Protein AF-Q0W1S8-F1 (afdb_monomer)

Organism: Methanocella arvoryzae (strain DSM 22066 / NBRC 105507 / MRE50) (NCBI:txid351160)

pLDDT: mean 78.02, std 16.16, range [30.83, 92.62]

Foldseek 3Di:
DDPPPPPDLEADFLVRLQVVCCVVPVVWPWDADPVQSKIKTFDDPPCVVVVVVSCVVLVSRQKDKDKDAPVGCVPPDPVNCVVPVGGMMIMIHHVPVPPPPPD

Sequence (103 aa):
MACHLLYDDSPMTAVQIFNYIRHRYPDIGAYYRGDREIVVIPEAEGIEEAVMSIRELAVRKGLNCSEVCAAWPEYLGQEILDASGASNFLVIAEIKGKYSQLR

Nearest PDB structures (foldseek):
  5nko-assembly1_B  TM=2.881E-01  e=2.375E+00  Staphylococcus aureus subsp. aureus NCTC 8325
  4v72-assembly1_BT  TM=3.515E-01  e=3.759E+00  Escherichia coli K-12

Structure (mmCIF, N/CA/C/O backbone):
data_AF-Q0W1S8-F1
#
_entry.id   AF-Q0W1S8-F1
#
loop_
_atom_site.group_PDB
_atom_site.id
_atom_site.type_symbol
_atom_site.label_atom_id
_atom_site.label_alt_id
_atom_site.label_comp_id
_atom_site.label_asym_id
_atom_site.label_entity_id
_atom_site.label_seq_id
_atom_site.pdbx_PDB_ins_code
_atom_site.Cartn_x
_atom_site.Cartn_y
_atom_site.Cartn_z
_atom_site.occupancy
_atom_site.B_iso_or_equiv
_atom_site.auth_seq_id
_atom_site.auth_comp_id
_atom_site.auth_asym_id
_atom_site.auth_atom_id
_atom_site.pdbx_PDB_model_num
ATOM 1 N N . MET A 1 1 ? -8.469 20.268 -15.347 1.00 30.83 1 MET A N 1
ATOM 2 C CA . MET A 1 1 ? -9.436 20.351 -14.233 1.00 30.83 1 MET A CA 1
ATOM 3 C C . MET A 1 1 ? -8.852 19.534 -13.091 1.00 30.83 1 MET A C 1
ATOM 5 O O . MET A 1 1 ? -8.890 18.316 -13.153 1.00 30.83 1 MET A O 1
ATOM 9 N N . ALA A 1 2 ? -8.153 20.183 -12.157 1.00 30.94 2 ALA A N 1
ATOM 10 C CA . ALA A 1 2 ? -7.498 19.499 -11.046 1.00 30.94 2 ALA A CA 1
ATOM 11 C C . ALA A 1 2 ? -8.524 19.320 -9.921 1.00 30.94 2 ALA A C 1
ATOM 13 O O . ALA A 1 2 ? -8.981 20.306 -9.344 1.00 30.94 2 ALA A O 1
ATOM 14 N N . CYS A 1 3 ? -8.923 18.080 -9.639 1.00 39.28 3 CYS A N 1
ATOM 15 C CA . CYS A 1 3 ? -9.657 17.762 -8.420 1.00 39.28 3 CYS A CA 1
ATOM 16 C C .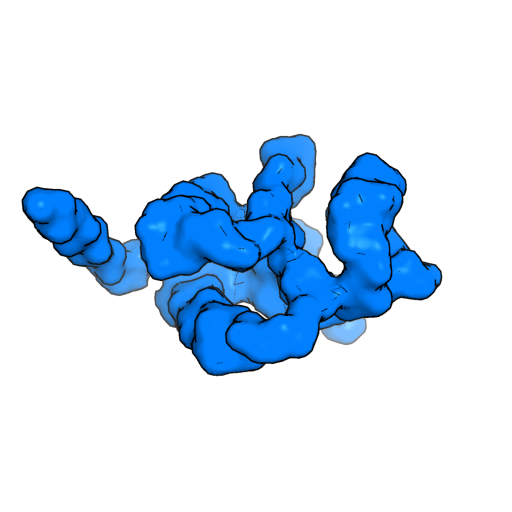 CYS A 1 3 ? -8.712 17.982 -7.234 1.00 39.28 3 CYS A C 1
ATOM 18 O O . CYS A 1 3 ? -7.941 17.101 -6.864 1.00 39.28 3 CYS A O 1
ATOM 20 N N . HIS A 1 4 ? -8.758 19.177 -6.646 1.00 41.00 4 HIS A N 1
ATOM 21 C CA . HIS A 1 4 ? -8.188 19.428 -5.329 1.00 41.00 4 HIS A CA 1
ATOM 22 C C . HIS A 1 4 ? -9.063 18.706 -4.303 1.00 41.00 4 HIS A C 1
ATOM 24 O O . HIS A 1 4 ? -9.988 19.282 -3.737 1.00 41.00 4 HIS A O 1
ATOM 30 N N . LEU A 1 5 ? -8.801 17.414 -4.105 1.00 49.56 5 LEU A N 1
ATOM 31 C CA . LEU A 1 5 ? -9.292 16.688 -2.942 1.00 49.56 5 LEU A CA 1
ATOM 32 C C . LEU A 1 5 ? -8.614 17.325 -1.722 1.00 49.56 5 LEU A C 1
ATOM 34 O O . LEU A 1 5 ? -7.461 17.037 -1.409 1.00 49.56 5 LEU A O 1
ATOM 38 N N . LEU A 1 6 ? -9.302 18.285 -1.102 1.00 48.06 6 LEU A N 1
ATOM 39 C CA . LEU A 1 6 ? -8.942 18.831 0.200 1.00 48.06 6 LEU A CA 1
ATOM 40 C C . LEU A 1 6 ? -9.160 17.711 1.217 1.00 48.06 6 LEU A C 1
ATOM 42 O O . LEU A 1 6 ? -10.267 17.507 1.708 1.00 48.06 6 LEU A O 1
ATOM 46 N N . TYR A 1 7 ? 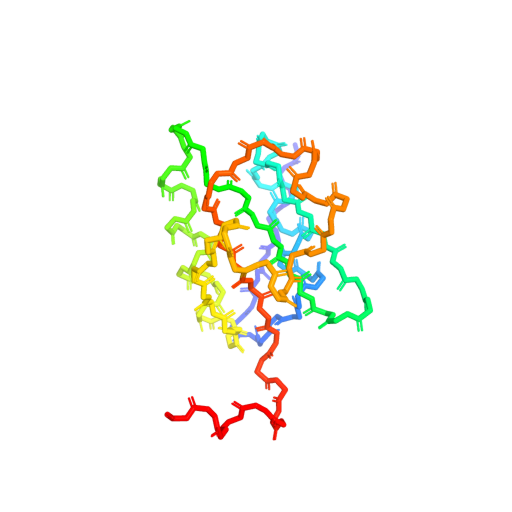-8.113 16.930 1.469 1.00 56.28 7 TYR A N 1
ATOM 47 C CA . TYR A 1 7 ? -8.122 15.935 2.531 1.00 56.28 7 TYR A CA 1
ATOM 48 C C . TYR A 1 7 ? -8.016 16.666 3.866 1.00 56.28 7 TYR A C 1
ATOM 50 O O . TYR A 1 7 ? -6.910 16.885 4.364 1.00 56.28 7 TYR A O 1
ATOM 58 N N . ASP A 1 8 ? -9.171 17.046 4.408 1.00 63.00 8 ASP A N 1
ATOM 59 C CA . ASP A 1 8 ? -9.363 17.556 5.768 1.00 63.00 8 ASP A CA 1
ATOM 60 C C . ASP A 1 8 ? -8.573 16.715 6.790 1.00 63.00 8 ASP A C 1
ATOM 62 O O . ASP A 1 8 ? -8.329 15.533 6.536 1.00 63.00 8 ASP A O 1
ATOM 66 N N . ASP A 1 9 ? -8.176 17.259 7.944 1.00 66.62 9 ASP A N 1
ATOM 67 C CA . ASP A 1 9 ? -7.341 16.559 8.954 1.00 66.62 9 ASP A CA 1
ATOM 68 C C . ASP A 1 9 ? -8.031 15.343 9.615 1.00 66.62 9 ASP A C 1
ATOM 70 O O . ASP A 1 9 ? -7.497 14.707 10.522 1.00 66.62 9 ASP A O 1
ATOM 74 N N . SER A 1 10 ? -9.206 14.973 9.113 1.00 72.31 10 SER A N 1
ATOM 75 C CA . SER A 1 10 ? -9.914 13.751 9.460 1.00 72.31 10 SER A CA 1
ATOM 76 C C . SER A 1 10 ? -9.121 12.486 9.081 1.00 72.31 10 SER A C 1
ATOM 78 O O . SER A 1 10 ? -8.409 12.480 8.067 1.00 72.31 10 SER A O 1
ATOM 80 N N . PRO A 1 11 ? -9.272 11.390 9.852 1.00 80.56 11 PRO A N 1
ATOM 81 C CA . PRO A 1 11 ? -8.703 10.093 9.508 1.00 80.56 11 PRO A CA 1
ATOM 82 C C . PRO A 1 11 ? -9.139 9.618 8.119 1.00 80.56 11 PRO A C 1
ATOM 84 O O . PRO A 1 11 ? -10.255 9.905 7.678 1.00 80.56 11 PRO A O 1
ATOM 87 N N . MET A 1 12 ? -8.278 8.852 7.451 1.00 86.50 12 MET A N 1
ATOM 88 C CA . MET A 1 12 ? -8.617 8.176 6.196 1.00 86.50 12 MET A CA 1
ATOM 89 C C . MET A 1 12 ? -8.661 6.668 6.400 1.00 86.50 12 MET A C 1
ATOM 91 O O . MET A 1 12 ? -7.898 6.109 7.178 1.00 86.50 12 MET A O 1
ATOM 95 N N . THR A 1 13 ? -9.542 6.017 5.652 1.00 89.06 13 THR A N 1
ATOM 96 C CA . THR A 1 13 ? -9.596 4.558 5.503 1.00 89.06 13 THR A CA 1
ATOM 97 C C . THR A 1 13 ? -8.556 4.076 4.491 1.00 89.06 13 THR A C 1
ATOM 99 O O . THR A 1 13 ? -8.081 4.848 3.645 1.00 89.06 13 THR A O 1
ATOM 102 N N . ALA A 1 14 ? -8.237 2.780 4.518 1.00 88.69 14 ALA A N 1
ATOM 103 C CA . ALA A 1 14 ? -7.318 2.173 3.551 1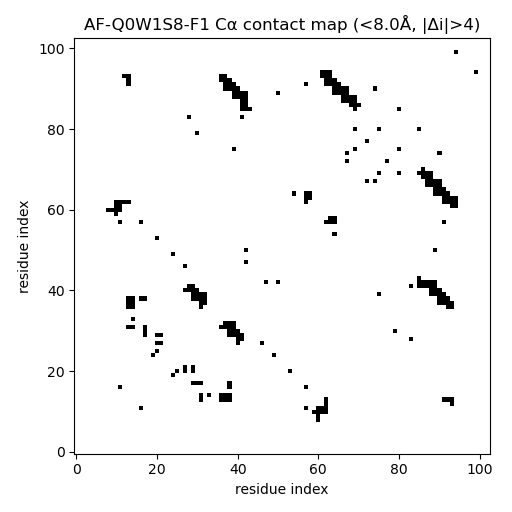.00 88.69 14 ALA A CA 1
ATOM 104 C C . ALA A 1 14 ? -7.793 2.376 2.097 1.00 88.69 14 ALA A C 1
ATOM 106 O O . ALA A 1 14 ? -7.008 2.765 1.231 1.00 88.69 14 ALA A O 1
ATOM 107 N N . VAL A 1 15 ? -9.097 2.219 1.834 1.00 90.00 15 VAL A N 1
ATOM 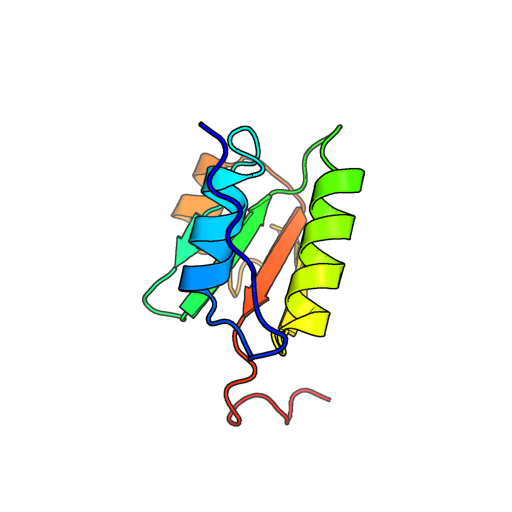108 C CA . VAL A 1 15 ? -9.680 2.440 0.498 1.00 90.00 15 VAL A CA 1
ATOM 109 C C . VAL A 1 15 ? -9.583 3.901 0.040 1.00 90.00 15 VAL A C 1
ATOM 111 O O . VAL A 1 15 ? -9.347 4.176 -1.137 1.00 90.00 15 VAL A O 1
ATOM 114 N N . GLN A 1 16 ? -9.715 4.866 0.955 1.00 90.81 16 GLN A N 1
ATOM 115 C CA . GLN A 1 16 ? -9.566 6.284 0.620 1.00 90.81 16 GLN A CA 1
ATOM 116 C C . GLN A 1 16 ? -8.120 6.628 0.258 1.00 90.81 16 GLN A C 1
ATOM 118 O O . GLN A 1 16 ? -7.901 7.356 -0.712 1.00 90.81 16 GLN A O 1
ATOM 123 N N . ILE A 1 17 ? -7.136 6.083 0.983 1.00 90.94 17 ILE A N 1
ATOM 124 C CA . ILE A 1 17 ? -5.724 6.244 0.614 1.00 90.94 17 ILE A CA 1
ATOM 125 C C . ILE A 1 17 ? -5.421 5.571 -0.720 1.00 90.94 17 ILE A C 1
ATOM 127 O O . ILE A 1 17 ? -4.748 6.168 -1.556 1.00 90.94 17 ILE A O 1
ATOM 131 N N . PHE A 1 18 ? -5.954 4.377 -0.966 1.00 92.62 18 PHE A N 1
ATOM 132 C CA . PHE A 1 18 ? -5.787 3.708 -2.252 1.00 92.62 18 PHE A CA 1
ATOM 133 C C . PHE A 1 18 ? -6.276 4.576 -3.418 1.00 92.62 18 PHE A C 1
ATOM 135 O O . PHE A 1 18 ? -5.558 4.776 -4.398 1.00 92.62 18 PHE A O 1
ATOM 142 N N . ASN A 1 19 ? -7.471 5.155 -3.285 1.00 90.88 19 ASN A N 1
ATOM 143 C CA . ASN A 1 19 ? -8.032 6.048 -4.296 1.00 90.88 19 ASN A CA 1
ATOM 144 C C . ASN A 1 19 ? -7.190 7.320 -4.478 1.00 90.88 19 ASN A C 1
ATOM 146 O O . ASN A 1 19 ? -6.997 7.765 -5.611 1.00 90.88 19 ASN A O 1
ATOM 150 N N . TYR A 1 20 ? -6.650 7.881 -3.389 1.00 90.62 20 TYR A N 1
ATOM 151 C CA . TYR A 1 20 ? -5.705 8.995 -3.469 1.00 90.62 20 TYR A CA 1
ATOM 152 C C . TYR A 1 20 ? -4.460 8.619 -4.275 1.00 90.62 20 TYR A C 1
ATOM 154 O O . TYR A 1 20 ? -4.103 9.344 -5.204 1.00 90.62 20 TYR A O 1
ATOM 162 N N . ILE A 1 21 ? -3.831 7.481 -3.960 1.00 91.62 21 ILE A N 1
ATOM 163 C CA . ILE A 1 21 ? -2.613 7.018 -4.634 1.00 91.62 21 ILE A CA 1
ATOM 164 C C . ILE A 1 21 ? -2.885 6.828 -6.123 1.00 91.62 21 ILE A C 1
ATOM 166 O O . ILE A 1 21 ? -2.183 7.407 -6.942 1.00 91.62 21 ILE A O 1
ATOM 170 N N . ARG A 1 22 ? -3.962 6.122 -6.485 1.00 91.31 22 ARG A N 1
ATOM 171 C CA . ARG A 1 22 ? -4.329 5.898 -7.891 1.00 91.31 22 ARG A CA 1
ATOM 172 C C . ARG A 1 22 ? -4.580 7.180 -8.677 1.00 91.31 22 ARG A C 1
ATOM 174 O O . ARG A 1 22 ? -4.363 7.199 -9.885 1.00 91.31 22 ARG A O 1
ATOM 181 N N . HIS A 1 23 ? -5.075 8.226 -8.021 1.00 89.06 23 HIS A N 1
ATOM 182 C CA . HIS A 1 23 ? -5.339 9.503 -8.674 1.00 89.06 23 HIS A CA 1
ATOM 183 C C . HIS A 1 23 ? -4.085 10.379 -8.776 1.00 89.06 23 HIS A C 1
ATOM 185 O O . HIS A 1 23 ? -3.874 11.039 -9.792 1.00 89.06 23 HIS A O 1
ATOM 191 N N . ARG A 1 24 ? -3.270 10.420 -7.716 1.00 88.50 24 ARG A N 1
ATOM 192 C CA . ARG A 1 24 ? -2.122 11.329 -7.600 1.00 88.50 24 ARG A CA 1
ATOM 193 C C . ARG A 1 24 ? -0.825 10.743 -8.156 1.00 88.50 24 ARG A C 1
ATOM 195 O O . ARG A 1 24 ? 0.002 11.506 -8.644 1.00 88.50 24 ARG A O 1
ATOM 202 N N . TYR A 1 25 ? -0.680 9.425 -8.094 1.00 89.62 25 TYR A N 1
ATOM 203 C CA . TYR A 1 25 ? 0.486 8.656 -8.517 1.00 89.62 25 TYR A CA 1
ATOM 204 C C . TYR A 1 25 ? 0.037 7.473 -9.395 1.00 89.62 25 TYR A C 1
ATOM 206 O O . TYR A 1 25 ? 0.129 6.319 -8.975 1.00 89.62 25 TYR A O 1
ATOM 214 N N . PRO A 1 26 ? -0.498 7.739 -10.602 1.00 85.75 26 PRO A N 1
ATOM 215 C CA . PRO A 1 26 ? -1.059 6.696 -11.465 1.00 85.75 26 PRO A CA 1
ATOM 216 C C . PRO A 1 26 ? -0.029 5.642 -11.896 1.00 85.75 26 PRO A C 1
ATOM 218 O O . PRO A 1 26 ? -0.415 4.518 -12.204 1.00 85.75 26 PRO A O 1
ATOM 221 N N . ASP A 1 27 ? 1.256 5.999 -11.884 1.00 86.44 27 ASP A N 1
ATOM 222 C CA . ASP A 1 27 ? 2.367 5.126 -12.272 1.00 86.44 27 ASP A CA 1
ATOM 223 C C . ASP A 1 27 ? 2.824 4.190 -11.138 1.00 86.44 27 ASP A C 1
ATOM 225 O O . ASP A 1 27 ? 3.592 3.259 -11.371 1.00 86.44 27 ASP A O 1
ATOM 229 N N . ILE A 1 28 ? 2.343 4.398 -9.906 1.00 88.06 28 ILE A N 1
ATOM 230 C CA . ILE A 1 28 ? 2.642 3.510 -8.779 1.00 88.06 28 ILE A CA 1
ATOM 231 C C . ILE A 1 28 ? 1.666 2.339 -8.798 1.00 88.06 28 ILE A C 1
ATOM 233 O O . ILE A 1 28 ? 0.450 2.516 -8.698 1.00 88.06 28 ILE A O 1
ATOM 237 N N . GLY A 1 29 ? 2.212 1.124 -8.863 1.00 86.94 29 GLY A N 1
ATOM 238 C CA . GLY A 1 29 ? 1.451 -0.122 -8.821 1.00 86.94 29 GLY A CA 1
ATOM 239 C C . GLY A 1 29 ? 0.861 -0.413 -7.442 1.00 86.94 29 GLY A C 1
ATOM 240 O O . GLY A 1 29 ? 1.269 -1.365 -6.800 1.00 86.94 29 GLY A O 1
ATOM 241 N N . ALA A 1 30 ? -0.080 0.393 -6.955 1.00 90.06 30 ALA A N 1
ATOM 242 C CA . ALA A 1 30 ? -0.761 0.130 -5.692 1.00 90.06 30 ALA A CA 1
ATOM 243 C C . ALA A 1 30 ? -1.856 -0.937 -5.855 1.00 90.06 30 ALA A C 1
ATOM 245 O O . ALA A 1 30 ? -2.613 -0.931 -6.829 1.00 90.06 30 ALA A O 1
ATOM 246 N N . TYR A 1 31 ? -2.002 -1.794 -4.848 1.00 90.38 31 TYR A N 1
ATOM 247 C CA . TYR A 1 31 ? -3.023 -2.837 -4.763 1.00 90.38 31 TYR A CA 1
ATOM 248 C C . TYR A 1 31 ? -3.827 -2.670 -3.477 1.00 90.38 31 TYR A C 1
ATOM 250 O O . TYR A 1 31 ? -3.263 -2.383 -2.425 1.00 90.38 31 TYR A O 1
ATOM 258 N N . TYR A 1 32 ? -5.140 -2.874 -3.536 1.00 90.19 32 TYR A N 1
ATOM 259 C CA . TYR A 1 32 ? -6.004 -2.846 -2.357 1.00 90.19 32 TYR A CA 1
ATOM 260 C C . TYR A 1 32 ? -6.629 -4.21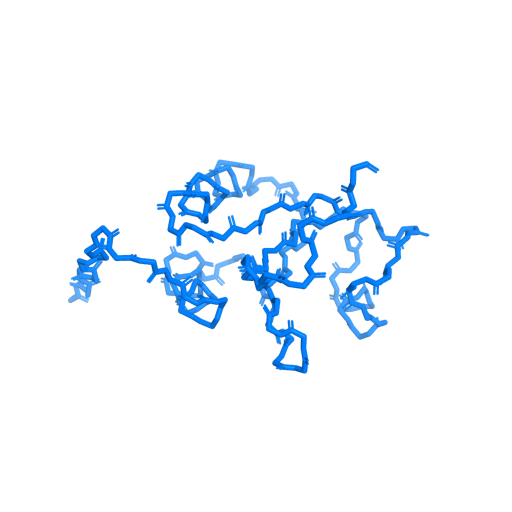8 -2.122 1.00 90.19 32 TYR A C 1
ATOM 262 O O . TYR A 1 32 ? -7.221 -4.809 -3.025 1.00 90.19 32 TYR A O 1
ATOM 270 N N . ARG A 1 33 ? -6.498 -4.714 -0.890 1.00 87.06 33 ARG A N 1
ATOM 271 C CA . ARG A 1 33 ? -7.053 -5.986 -0.424 1.00 87.06 33 ARG A CA 1
ATOM 272 C C . ARG A 1 33 ? -8.214 -5.716 0.521 1.00 87.06 33 ARG A C 1
ATOM 274 O O . ARG A 1 33 ? -8.014 -5.458 1.707 1.00 87.06 33 ARG A O 1
ATOM 281 N N . GLY A 1 34 ? -9.427 -5.762 -0.027 1.00 82.38 34 GLY A N 1
ATOM 282 C CA . GLY A 1 34 ? -10.662 -5.454 0.703 1.00 82.38 34 GLY A CA 1
ATOM 283 C C . GLY A 1 34 ? -11.017 -6.457 1.805 1.00 82.38 34 GLY A C 1
ATOM 284 O O . GLY A 1 34 ? -11.677 -6.094 2.768 1.00 82.38 34 GLY A O 1
ATOM 285 N N . ASP A 1 35 ? -10.537 -7.701 1.733 1.00 83.00 35 ASP A N 1
ATOM 286 C CA . ASP A 1 35 ? -10.730 -8.703 2.791 1.00 83.00 35 ASP A CA 1
ATOM 287 C C . ASP A 1 35 ? -9.992 -8.341 4.092 1.00 83.00 35 ASP A C 1
ATOM 289 O O . ASP A 1 35 ? -10.449 -8.675 5.187 1.00 83.00 35 ASP A O 1
ATOM 293 N N . ARG A 1 36 ? -8.859 -7.638 3.976 1.00 79.25 36 ARG A N 1
ATOM 294 C CA . ARG A 1 36 ? -8.023 -7.209 5.107 1.00 79.25 36 ARG A CA 1
ATOM 295 C C . ARG A 1 36 ? -8.016 -5.704 5.342 1.00 79.25 36 ARG A C 1
ATOM 297 O O . ARG A 1 36 ? -7.456 -5.273 6.344 1.00 79.25 36 ARG A O 1
ATOM 304 N N . GLU A 1 37 ? -8.648 -4.927 4.466 1.00 88.38 37 GLU A N 1
ATOM 305 C CA . GLU A 1 37 ? -8.621 -3.460 4.491 1.00 88.38 37 GLU A CA 1
ATOM 306 C C . GLU A 1 37 ? -7.184 -2.912 4.506 1.00 88.38 37 GLU A C 1
ATOM 308 O O . GLU A 1 37 ? -6.824 -2.079 5.341 1.00 88.38 37 GLU A O 1
ATOM 313 N N . ILE A 1 38 ? -6.346 -3.415 3.591 1.00 89.00 38 ILE A N 1
ATOM 314 C CA . ILE A 1 38 ? -4.948 -2.985 3.449 1.00 89.00 38 ILE A CA 1
ATOM 315 C C . ILE A 1 38 ? -4.640 -2.515 2.028 1.00 89.00 38 ILE A C 1
ATOM 317 O O . ILE A 1 38 ? -5.198 -3.019 1.051 1.00 89.00 38 ILE A O 1
ATOM 321 N N . VAL A 1 39 ? -3.706 -1.575 1.920 1.00 91.25 39 VAL A N 1
ATOM 322 C CA . VAL A 1 39 ? -3.079 -1.152 0.667 1.00 91.25 39 VAL A CA 1
ATOM 323 C C . VAL A 1 39 ? -1.658 -1.682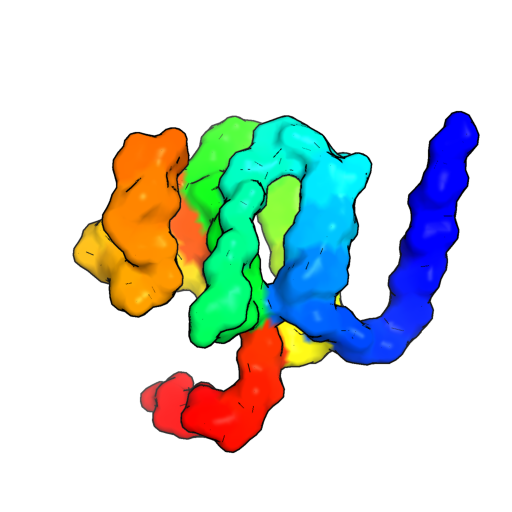 0.636 1.00 91.25 39 VAL A C 1
ATOM 325 O O . VAL A 1 39 ? -0.941 -1.605 1.626 1.00 91.25 39 VAL A O 1
ATOM 328 N N . VAL A 1 40 ? -1.253 -2.211 -0.506 1.00 91.06 40 VAL A N 1
ATOM 329 C CA . VAL A 1 40 ? 0.078 -2.745 -0.751 1.00 91.06 40 VAL A CA 1
ATOM 330 C C . VAL A 1 40 ? 0.695 -1.969 -1.901 1.00 91.06 40 VAL A C 1
ATOM 332 O O . VAL A 1 40 ? 0.072 -1.815 -2.950 1.00 91.06 40 VAL A O 1
ATOM 335 N N . ILE A 1 41 ? 1.916 -1.491 -1.710 1.00 91.44 41 ILE A N 1
ATOM 336 C CA . ILE A 1 41 ? 2.677 -0.762 -2.718 1.00 91.44 41 ILE A CA 1
ATOM 337 C C . ILE A 1 41 ? 4.015 -1.486 -2.891 1.00 91.44 41 ILE A C 1
ATOM 339 O O . ILE A 1 41 ? 4.791 -1.515 -1.939 1.00 91.44 41 ILE A O 1
ATOM 343 N N . PRO A 1 42 ? 4.292 -2.098 -4.051 1.00 89.50 42 PRO A N 1
ATOM 344 C CA . PRO A 1 42 ? 5.595 -2.664 -4.350 1.00 89.50 42 PRO A CA 1
ATOM 345 C C . PRO A 1 42 ? 6.614 -1.533 -4.420 1.00 89.50 42 PRO A C 1
ATOM 347 O O . PRO A 1 42 ? 6.402 -0.547 -5.126 1.00 89.50 42 PRO A O 1
ATOM 350 N N . GLU A 1 43 ? 7.712 -1.676 -3.689 1.00 85.62 43 GLU A N 1
ATOM 351 C CA . GLU A 1 43 ? 8.840 -0.767 -3.823 1.00 85.62 43 GLU A CA 1
ATOM 352 C C . GLU A 1 43 ? 9.599 -1.116 -5.105 1.00 85.62 43 GLU A C 1
ATOM 354 O O . GLU A 1 43 ? 10.022 -2.256 -5.312 1.00 85.62 43 GLU A O 1
ATOM 359 N N . ALA A 1 44 ? 9.729 -0.125 -5.980 1.00 83.69 44 ALA A N 1
ATOM 360 C CA . ALA A 1 44 ? 10.464 -0.199 -7.233 1.00 83.69 44 ALA A CA 1
ATOM 361 C C . ALA A 1 44 ? 11.473 0.956 -7.291 1.00 83.69 44 ALA A C 1
ATOM 363 O O . ALA A 1 44 ? 11.347 1.936 -6.555 1.00 83.69 44 ALA A O 1
ATOM 364 N N . GLU A 1 45 ? 12.467 0.852 -8.168 1.00 82.88 45 GLU A N 1
ATOM 365 C CA . GLU A 1 45 ? 13.409 1.952 -8.382 1.00 82.88 45 GLU A CA 1
ATOM 366 C C . GLU A 1 45 ? 12.685 3.179 -8.957 1.00 82.88 45 GLU A C 1
ATOM 368 O O . GLU A 1 45 ? 11.880 3.066 -9.885 1.00 82.88 45 GLU A O 1
ATOM 373 N N . GLY A 1 46 ? 12.985 4.360 -8.414 1.00 83.69 46 GLY A N 1
ATOM 374 C CA . GLY A 1 46 ? 12.479 5.637 -8.922 1.00 83.69 46 GLY A CA 1
ATOM 375 C C . GLY A 1 46 ? 11.121 6.078 -8.368 1.00 83.69 46 GLY A C 1
ATOM 376 O O . GLY A 1 46 ? 10.578 7.076 -8.846 1.00 83.69 46 GLY A O 1
ATOM 377 N N . ILE A 1 47 ? 10.559 5.376 -7.375 1.00 87.25 47 ILE A N 1
ATOM 378 C CA . ILE A 1 47 ? 9.323 5.790 -6.679 1.00 87.25 47 ILE A CA 1
ATOM 379 C C . ILE A 1 47 ? 9.551 6.190 -5.214 1.00 87.25 47 ILE A C 1
ATOM 381 O O . ILE A 1 47 ? 8.587 6.395 -4.477 1.00 87.25 47 ILE A O 1
ATOM 385 N N . GLU A 1 48 ? 10.802 6.330 -4.776 1.00 87.69 48 GLU A N 1
ATOM 386 C CA . GLU A 1 48 ? 11.186 6.515 -3.371 1.00 87.69 48 GLU A CA 1
ATOM 387 C C . GLU A 1 48 ? 10.551 7.772 -2.760 1.00 87.69 48 GLU A C 1
ATOM 389 O O . GLU A 1 48 ? 9.978 7.725 -1.671 1.00 87.69 48 GLU A O 1
ATOM 394 N N . GLU A 1 49 ? 10.577 8.893 -3.486 1.00 87.81 49 GLU A N 1
ATOM 395 C CA . GLU A 1 49 ? 9.989 10.161 -3.034 1.00 87.81 49 GLU A CA 1
ATOM 396 C C . GLU A 1 49 ? 8.464 10.060 -2.870 1.00 87.81 49 GLU A C 1
ATOM 398 O O . GLU A 1 49 ? 7.877 10.582 -1.914 1.00 87.81 49 GLU A O 1
ATOM 403 N N . ALA A 1 50 ? 7.809 9.344 -3.784 1.00 88.69 50 ALA A N 1
ATOM 404 C CA . ALA A 1 50 ? 6.371 9.148 -3.732 1.00 88.69 50 ALA A CA 1
ATOM 405 C C . ALA A 1 50 ? 5.974 8.184 -2.608 1.00 88.69 50 ALA A C 1
ATOM 407 O O . ALA A 1 50 ? 5.037 8.473 -1.867 1.00 88.69 50 ALA A O 1
ATOM 408 N N . VAL A 1 51 ? 6.714 7.087 -2.421 1.00 88.62 51 VAL A N 1
ATOM 409 C CA . VAL A 1 51 ? 6.522 6.144 -1.308 1.00 88.62 51 VAL A CA 1
ATOM 410 C C . VAL A 1 51 ? 6.710 6.852 0.036 1.00 88.62 51 VAL A C 1
ATOM 412 O O . VAL A 1 51 ? 5.882 6.680 0.934 1.00 88.62 51 VAL A O 1
ATOM 415 N N . MET A 1 52 ? 7.729 7.707 0.166 1.00 89.62 52 MET A N 1
ATOM 416 C CA . MET A 1 52 ? 7.945 8.530 1.361 1.00 89.62 52 MET A CA 1
ATOM 417 C C . MET A 1 52 ? 6.765 9.479 1.613 1.00 89.62 52 MET A C 1
ATOM 419 O O . MET A 1 52 ? 6.206 9.489 2.710 1.00 89.62 52 MET A O 1
ATOM 423 N N . SER A 1 53 ? 6.305 10.192 0.582 1.00 90.00 53 SER A N 1
ATOM 424 C CA . SER A 1 53 ? 5.143 11.092 0.672 1.00 90.00 53 SER A CA 1
ATOM 425 C C . SER A 1 53 ? 3.858 10.357 1.076 1.00 90.00 53 SER A C 1
ATOM 427 O O . SER A 1 53 ? 3.067 10.845 1.886 1.00 90.00 53 SER A O 1
ATOM 429 N N . ILE A 1 54 ? 3.635 9.162 0.522 1.00 90.94 54 ILE A N 1
ATOM 430 C CA . ILE A 1 54 ? 2.477 8.318 0.838 1.00 90.94 54 ILE A CA 1
ATOM 431 C C . ILE A 1 54 ? 2.553 7.828 2.285 1.00 90.94 54 ILE A C 1
ATOM 433 O O . ILE A 1 54 ? 1.541 7.846 2.988 1.00 90.94 54 ILE A O 1
ATOM 437 N N . ARG A 1 55 ? 3.743 7.434 2.753 1.00 90.31 55 ARG A N 1
ATOM 438 C CA . ARG A 1 55 ? 3.960 7.012 4.139 1.00 90.31 55 ARG A CA 1
ATOM 439 C C . ARG A 1 55 ? 3.641 8.135 5.118 1.00 90.31 55 ARG A C 1
ATOM 441 O O . ARG A 1 55 ? 2.907 7.906 6.077 1.00 90.31 55 ARG A O 1
ATOM 448 N N . GLU A 1 56 ? 4.149 9.337 4.866 1.00 90.06 56 GLU A N 1
ATOM 449 C CA . GLU A 1 56 ? 3.862 10.509 5.697 1.00 90.06 56 GLU A CA 1
ATOM 450 C C . GLU A 1 56 ? 2.365 10.821 5.738 1.00 90.06 56 GLU A C 1
ATOM 452 O O . GLU A 1 56 ? 1.808 11.069 6.811 1.00 90.06 56 GLU A O 1
ATOM 457 N N . LEU A 1 57 ? 1.688 10.760 4.586 1.00 89.50 57 LEU A N 1
ATOM 458 C CA . LEU A 1 57 ? 0.244 10.955 4.520 1.00 89.50 57 LEU A CA 1
ATOM 459 C C . LEU A 1 57 ? -0.505 9.894 5.332 1.00 89.50 57 LEU A C 1
ATOM 461 O O . LEU A 1 57 ? -1.373 10.248 6.124 1.00 89.50 57 LEU A O 1
ATOM 465 N N . ALA A 1 58 ? -0.174 8.615 5.164 1.00 88.56 58 ALA A N 1
ATOM 466 C CA . ALA A 1 58 ? -0.815 7.521 5.886 1.00 88.56 58 ALA A CA 1
ATOM 467 C C . ALA A 1 58 ? -0.709 7.698 7.404 1.00 88.56 58 ALA A C 1
ATOM 469 O O . ALA A 1 58 ? -1.727 7.664 8.096 1.00 88.56 58 ALA A O 1
ATOM 470 N N . VAL A 1 59 ? 0.489 8.010 7.905 1.00 87.44 59 VAL A N 1
ATOM 471 C CA . VAL A 1 59 ? 0.711 8.278 9.332 1.00 87.44 59 VAL A CA 1
ATOM 472 C C . VAL A 1 59 ? -0.113 9.480 9.801 1.00 87.44 59 VAL A C 1
ATOM 474 O O . VAL A 1 59 ? -0.818 9.390 10.807 1.00 87.44 59 VAL A O 1
ATOM 477 N N . ARG A 1 60 ? -0.099 10.593 9.052 1.00 87.06 60 ARG A N 1
ATOM 478 C CA . ARG A 1 60 ? -0.895 11.792 9.377 1.00 87.06 60 ARG A CA 1
ATOM 479 C C . ARG A 1 60 ? -2.399 11.525 9.403 1.00 87.06 60 ARG A C 1
ATOM 481 O O . ARG A 1 60 ? -3.116 12.196 10.135 1.00 87.06 60 ARG A O 1
ATOM 488 N N . LYS A 1 61 ? -2.877 10.568 8.607 1.00 85.62 61 LYS A N 1
ATOM 489 C CA . LYS A 1 61 ? -4.293 10.192 8.508 1.00 85.62 61 LYS A CA 1
ATOM 490 C C . LYS A 1 61 ? -4.686 9.047 9.446 1.00 85.62 61 LYS A C 1
ATOM 492 O O . LYS A 1 61 ? -5.802 8.543 9.339 1.00 85.62 61 LYS A O 1
ATOM 497 N N . GLY A 1 62 ? -3.807 8.671 10.379 1.00 84.38 62 GLY A N 1
ATOM 498 C CA . GLY A 1 62 ? -4.096 7.669 11.406 1.00 84.38 62 GLY A CA 1
ATOM 499 C C . GLY A 1 62 ? -4.075 6.230 10.892 1.00 84.38 62 GLY A C 1
ATOM 500 O O . GLY A 1 62 ? -4.758 5.372 11.449 1.00 84.38 62 GLY A O 1
ATOM 501 N N . LEU A 1 63 ? -3.318 5.964 9.829 1.00 87.81 63 LEU A N 1
ATOM 502 C CA . LEU A 1 63 ? -3.087 4.628 9.289 1.00 87.81 63 LEU A CA 1
ATOM 503 C C . LEU A 1 63 ? -1.716 4.113 9.733 1.00 87.81 63 LEU A C 1
ATOM 505 O O . LEU A 1 63 ? -0.773 4.880 9.932 1.00 87.81 63 LEU A O 1
ATOM 509 N N . ASN A 1 64 ? -1.610 2.798 9.886 1.00 87.38 64 ASN A N 1
ATOM 510 C CA . ASN A 1 64 ? -0.343 2.127 10.121 1.00 87.38 64 ASN A CA 1
ATOM 511 C C . ASN A 1 64 ? 0.374 1.882 8.789 1.00 87.38 64 ASN A C 1
ATOM 513 O O . ASN A 1 64 ? -0.265 1.508 7.807 1.00 87.38 64 ASN A O 1
ATOM 517 N N . CYS A 1 65 ? 1.693 2.047 8.786 1.00 87.62 65 CYS A N 1
ATOM 518 C CA . CYS A 1 65 ? 2.572 1.756 7.659 1.00 87.62 65 CYS A CA 1
ATOM 519 C C . CYS A 1 65 ? 3.649 0.773 8.106 1.00 87.62 65 CYS A C 1
ATOM 521 O O . CYS A 1 65 ? 4.308 0.987 9.124 1.00 87.62 65 CYS A O 1
ATOM 523 N N . SER A 1 66 ? 3.856 -0.294 7.346 1.00 86.94 66 SER A N 1
ATOM 524 C CA . SER A 1 66 ? 4.879 -1.300 7.629 1.00 86.94 66 SER A CA 1
ATOM 525 C C . SER A 1 66 ? 5.521 -1.781 6.336 1.00 86.94 66 SER A C 1
ATOM 527 O O . SER A 1 66 ? 4.842 -1.934 5.326 1.00 86.94 66 SER A O 1
ATOM 529 N N . GLU A 1 67 ? 6.825 -2.022 6.365 1.00 85.62 67 GLU A N 1
ATOM 530 C CA . GLU A 1 67 ? 7.544 -2.648 5.256 1.00 85.62 67 GLU A CA 1
ATOM 531 C C . GLU A 1 67 ? 7.471 -4.166 5.397 1.00 85.62 67 GLU A C 1
ATOM 533 O O . GLU A 1 67 ? 7.698 -4.715 6.476 1.00 85.62 67 GLU A O 1
ATOM 538 N N . VAL A 1 68 ? 7.140 -4.845 4.304 1.00 81.75 68 VAL A N 1
ATOM 539 C CA . VAL A 1 68 ? 7.038 -6.300 4.239 1.00 81.75 68 VAL A CA 1
ATOM 540 C C . VAL A 1 68 ? 7.917 -6.796 3.101 1.00 81.75 68 VAL A C 1
ATOM 542 O O . VAL A 1 68 ? 7.791 -6.354 1.959 1.00 81.75 68 VAL A O 1
ATOM 545 N N . CYS A 1 69 ? 8.797 -7.744 3.410 1.00 79.62 69 CYS A N 1
ATOM 546 C CA . CYS A 1 69 ? 9.595 -8.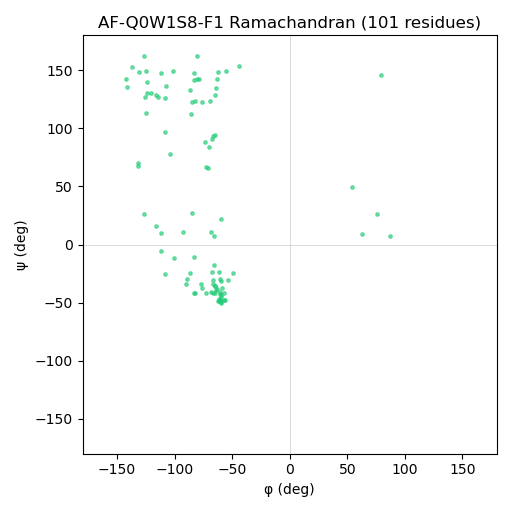427 2.401 1.00 79.62 69 CYS A CA 1
ATOM 547 C C . CYS A 1 69 ? 8.771 -9.537 1.737 1.00 79.62 69 CYS A C 1
ATOM 549 O O . CYS A 1 69 ? 8.042 -10.266 2.412 1.00 79.62 69 CYS A O 1
ATOM 551 N N . ALA A 1 70 ? 8.945 -9.724 0.429 1.00 73.44 70 ALA A N 1
ATOM 552 C CA . ALA A 1 70 ? 8.340 -10.809 -0.345 1.00 73.44 70 ALA A CA 1
ATOM 553 C C . ALA A 1 70 ? 8.631 -12.200 0.247 1.00 73.44 70 ALA A C 1
ATOM 555 O O . ALA A 1 70 ? 7.806 -13.105 0.141 1.00 73.44 70 ALA A O 1
ATOM 556 N N . ALA A 1 71 ? 9.786 -12.359 0.907 1.00 61.41 71 ALA A N 1
ATOM 557 C CA . ALA A 1 71 ? 10.177 -13.587 1.601 1.00 61.41 71 ALA A CA 1
ATOM 558 C C . ALA A 1 71 ? 9.282 -13.925 2.814 1.00 61.41 71 ALA A C 1
ATOM 560 O O . ALA A 1 71 ? 9.261 -15.076 3.249 1.00 61.41 71 ALA A O 1
ATOM 561 N N . TRP A 1 72 ? 8.516 -12.955 3.332 1.00 62.75 72 TRP A N 1
ATOM 562 C CA . TRP A 1 72 ? 7.570 -13.112 4.444 1.00 62.75 72 TRP A CA 1
ATOM 563 C C . TRP A 1 72 ? 6.209 -12.479 4.106 1.00 62.75 72 TRP A C 1
ATOM 565 O O . TRP A 1 72 ? 5.819 -11.459 4.678 1.00 62.75 72 TRP A O 1
ATOM 575 N N . PRO A 1 73 ? 5.440 -13.071 3.174 1.00 65.19 73 PRO A N 1
ATOM 576 C CA . PRO A 1 73 ? 4.309 -12.409 2.531 1.00 65.19 73 PRO A CA 1
ATOM 577 C C . PRO A 1 73 ? 3.000 -12.504 3.322 1.00 65.19 73 PRO A C 1
ATOM 579 O O . PRO A 1 73 ? 1.922 -12.461 2.725 1.00 65.19 73 PRO A O 1
ATOM 582 N N . GLU A 1 74 ? 3.064 -12.631 4.651 1.00 68.06 74 GLU A N 1
ATOM 583 C CA . GLU A 1 74 ? 1.918 -12.910 5.537 1.00 68.06 74 GLU A CA 1
ATOM 584 C C . GLU A 1 74 ? 0.708 -11.988 5.282 1.00 68.06 74 GLU A C 1
ATOM 586 O O . GLU A 1 74 ? -0.442 -12.372 5.524 1.00 68.06 74 GLU A O 1
ATOM 591 N N . TYR A 1 75 ? 0.956 -10.797 4.724 1.00 66.38 75 TYR A N 1
ATOM 592 C CA . TYR A 1 75 ? -0.024 -9.752 4.431 1.00 66.38 75 TYR A CA 1
ATOM 593 C C . TYR A 1 75 ? -0.335 -9.567 2.933 1.00 66.38 75 TYR A C 1
ATOM 595 O O . TYR A 1 75 ? -1.445 -9.158 2.592 1.00 66.38 75 TYR A O 1
ATOM 603 N N . LEU A 1 76 ? 0.577 -9.927 2.027 1.00 69.94 76 LEU A N 1
ATOM 604 C CA . LEU A 1 76 ? 0.552 -9.517 0.614 1.00 69.94 76 LEU A CA 1
ATOM 605 C C . LEU A 1 76 ? -0.372 -10.391 -0.242 1.00 69.94 76 LEU A C 1
ATOM 607 O O . LEU A 1 76 ? -1.174 -9.875 -1.010 1.00 69.94 76 LEU A O 1
ATOM 611 N N . GLY A 1 77 ? -0.353 -11.709 -0.025 1.00 72.69 77 GLY A N 1
ATOM 612 C CA . GLY A 1 77 ? -1.084 -12.662 -0.865 1.00 72.69 77 GLY A CA 1
ATOM 613 C C . GLY A 1 77 ? -0.353 -12.964 -2.171 1.00 72.69 77 GLY A C 1
ATOM 614 O O . GLY A 1 77 ? 0.322 -12.107 -2.733 1.00 72.69 77 GLY A O 1
ATOM 615 N N . GLN A 1 78 ? -0.482 -14.205 -2.638 1.00 75.31 78 GLN A N 1
ATOM 616 C CA . GLN A 1 78 ? 0.345 -14.737 -3.722 1.00 75.31 78 GLN A CA 1
ATOM 617 C C . GLN A 1 78 ? 0.115 -14.022 -5.064 1.00 75.31 78 GLN A C 1
ATOM 619 O O . GLN A 1 78 ? 1.071 -13.722 -5.763 1.00 75.31 78 GLN A O 1
ATOM 624 N N . GLU A 1 79 ? -1.124 -13.619 -5.352 1.00 78.00 79 GLU A N 1
ATOM 625 C CA . GLU A 1 79 ? -1.478 -12.874 -6.570 1.00 78.00 79 GLU A CA 1
ATOM 626 C C . GLU A 1 79 ? -0.728 -11.536 -6.706 1.00 78.00 79 GLU A C 1
ATOM 628 O O . GLU A 1 79 ? -0.334 -11.162 -7.806 1.00 78.00 79 GLU A O 1
ATOM 633 N N . ILE A 1 80 ? -0.506 -10.812 -5.598 1.00 78.25 80 ILE A N 1
ATOM 634 C CA . ILE A 1 80 ? 0.187 -9.512 -5.615 1.00 78.25 80 ILE A CA 1
ATOM 635 C C . ILE A 1 80 ? 1.699 -9.698 -5.791 1.00 78.25 80 ILE A C 1
ATOM 637 O O . ILE A 1 80 ? 2.329 -8.912 -6.497 1.00 78.25 80 ILE A O 1
ATOM 641 N N . LEU A 1 81 ? 2.272 -10.738 -5.176 1.00 77.06 81 LEU A N 1
ATOM 642 C CA . LEU A 1 81 ? 3.689 -11.081 -5.339 1.00 77.06 81 LEU A CA 1
ATOM 643 C C . LEU A 1 81 ? 4.001 -11.435 -6.793 1.00 77.06 81 LEU A C 1
ATOM 645 O O . LEU A 1 81 ? 4.939 -10.892 -7.376 1.00 77.06 81 LEU A O 1
ATOM 649 N N . ASP A 1 82 ? 3.178 -12.306 -7.376 1.00 75.19 82 ASP A N 1
ATOM 650 C CA . ASP A 1 82 ? 3.357 -12.788 -8.743 1.00 75.19 82 ASP A CA 1
ATOM 651 C C . ASP A 1 82 ? 3.158 -11.656 -9.767 1.00 75.19 82 ASP A C 1
ATOM 653 O O . ASP A 1 82 ? 3.835 -11.620 -10.793 1.00 75.19 82 ASP A O 1
ATOM 657 N N . ALA A 1 83 ? 2.257 -10.706 -9.482 1.00 73.31 83 ALA A N 1
ATOM 658 C CA . ALA A 1 83 ? 1.976 -9.574 -10.361 1.00 73.31 83 ALA A CA 1
ATOM 659 C C . ALA A 1 83 ? 3.037 -8.463 -10.307 1.00 73.31 83 ALA A C 1
ATOM 661 O O . ALA A 1 83 ? 3.271 -7.807 -11.323 1.00 73.31 83 ALA A O 1
ATOM 662 N N . SER A 1 84 ? 3.654 -8.207 -9.147 1.00 78.44 84 SER A N 1
ATOM 663 C CA . SER A 1 84 ? 4.605 -7.097 -9.009 1.00 78.44 84 SER A CA 1
ATOM 664 C C . SER A 1 84 ? 6.049 -7.487 -9.324 1.00 78.44 84 SER A C 1
ATOM 666 O O . SER A 1 84 ? 6.805 -6.644 -9.802 1.00 78.44 84 SER A O 1
ATOM 668 N N . GLY A 1 85 ? 6.457 -8.725 -9.012 1.00 75.75 85 GLY A N 1
ATOM 669 C CA . GLY A 1 85 ? 7.860 -9.150 -9.059 1.00 75.75 85 GLY A CA 1
ATOM 670 C C . GLY A 1 85 ? 8.787 -8.406 -8.082 1.00 75.75 85 GLY A C 1
ATOM 671 O O . GLY A 1 85 ? 10.005 -8.553 -8.173 1.00 75.75 85 GLY A O 1
ATOM 672 N N . ALA A 1 86 ? 8.240 -7.601 -7.165 1.00 81.88 86 ALA A N 1
ATOM 673 C CA . ALA A 1 86 ? 9.010 -6.790 -6.227 1.00 81.88 86 ALA A CA 1
ATOM 674 C C . ALA A 1 86 ? 9.447 -7.593 -4.993 1.00 81.88 86 ALA A C 1
ATOM 676 O O . ALA A 1 86 ? 8.728 -8.465 -4.506 1.00 81.88 86 ALA A O 1
ATOM 677 N N . SER A 1 87 ? 10.619 -7.253 -4.454 1.00 81.38 87 SER A N 1
ATOM 678 C CA . SER A 1 87 ? 11.174 -7.897 -3.253 1.00 81.38 87 SER A CA 1
ATOM 679 C C . SER A 1 87 ? 10.691 -7.260 -1.949 1.00 81.38 87 SER A C 1
ATOM 681 O O . SER A 1 87 ? 10.673 -7.930 -0.917 1.00 81.38 87 SER A O 1
ATOM 683 N N . ASN A 1 88 ? 10.292 -5.986 -1.986 1.00 86.56 88 ASN A N 1
ATOM 684 C CA . ASN A 1 88 ? 9.848 -5.211 -0.828 1.00 86.56 88 ASN A CA 1
ATOM 685 C C . ASN A 1 88 ? 8.533 -4.502 -1.135 1.00 86.56 88 ASN A C 1
ATOM 687 O O . ASN A 1 88 ? 8.261 -4.122 -2.275 1.00 86.56 88 ASN A O 1
ATOM 691 N N . PHE A 1 89 ? 7.721 -4.329 -0.099 1.00 88.38 89 PHE A N 1
ATOM 692 C CA . PHE A 1 89 ? 6.405 -3.728 -0.205 1.00 88.38 89 PHE A CA 1
ATOM 693 C C . PHE A 1 89 ? 6.132 -2.828 0.993 1.00 88.38 89 PHE A C 1
ATOM 695 O O . PHE A 1 89 ? 6.310 -3.244 2.138 1.00 88.38 89 PHE A O 1
ATOM 702 N N . LEU A 1 90 ? 5.595 -1.639 0.741 1.00 89.44 90 LEU A N 1
ATOM 703 C CA . LEU A 1 90 ? 4.935 -0.841 1.762 1.00 89.44 90 LEU A CA 1
ATOM 704 C C . LEU A 1 90 ? 3.497 -1.336 1.925 1.00 89.44 90 LEU A C 1
ATOM 706 O O . LEU A 1 90 ? 2.710 -1.339 0.978 1.00 89.44 90 LEU A O 1
ATOM 710 N N . VAL A 1 91 ? 3.138 -1.720 3.143 1.00 89.25 91 VAL A N 1
ATOM 711 C CA . VAL A 1 91 ? 1.784 -2.113 3.524 1.00 89.25 91 VAL A CA 1
ATOM 712 C C . VAL A 1 91 ? 1.183 -1.031 4.408 1.00 89.25 91 VAL A C 1
ATOM 714 O O . VAL A 1 91 ? 1.761 -0.653 5.425 1.00 89.25 91 VAL A O 1
ATOM 717 N N . ILE A 1 92 ? 0.008 -0.546 4.023 1.00 90.06 92 ILE A N 1
ATOM 718 C CA . ILE A 1 92 ? -0.761 0.468 4.741 1.00 90.06 92 ILE A CA 1
ATOM 719 C C . ILE A 1 92 ? -2.053 -0.173 5.230 1.00 90.06 92 ILE A C 1
ATOM 721 O O . ILE A 1 92 ? -2.794 -0.753 4.439 1.00 90.06 92 ILE A O 1
ATOM 725 N N . ALA A 1 93 ? -2.344 -0.059 6.518 1.00 88.31 93 ALA A N 1
ATOM 726 C CA . ALA A 1 93 ? -3.521 -0.659 7.133 1.00 88.31 93 ALA A CA 1
ATOM 727 C C . ALA A 1 93 ? -4.184 0.315 8.106 1.00 88.31 93 ALA A C 1
ATOM 729 O O . ALA A 1 93 ? -3.526 1.161 8.709 1.00 88.31 93 ALA A O 1
ATOM 730 N N . GLU A 1 94 ? -5.491 0.178 8.309 1.00 83.62 94 GLU A N 1
ATOM 731 C CA . GLU A 1 94 ? -6.161 0.903 9.387 1.00 83.62 94 GLU A CA 1
ATOM 732 C C . GLU A 1 94 ? -5.626 0.478 10.755 1.00 83.62 94 GLU A C 1
ATOM 734 O O . GLU A 1 94 ? -5.403 -0.709 11.010 1.00 83.62 94 GLU A O 1
ATOM 739 N N . ILE A 1 95 ? -5.503 1.438 11.678 1.00 71.38 95 ILE A N 1
ATOM 740 C CA . ILE A 1 95 ? -5.301 1.150 13.102 1.00 71.38 95 ILE A CA 1
ATOM 741 C C . ILE A 1 95 ? -6.632 0.621 13.659 1.00 71.38 95 ILE A C 1
ATOM 743 O O . ILE A 1 95 ? -7.316 1.260 14.456 1.00 71.38 95 ILE A O 1
ATOM 747 N N . LYS A 1 96 ? -7.064 -0.562 13.217 1.00 58.72 96 LYS A N 1
ATOM 748 C CA . LYS A 1 96 ? -8.154 -1.269 13.885 1.00 58.72 96 LYS A CA 1
ATOM 749 C C . LYS A 1 96 ? -7.606 -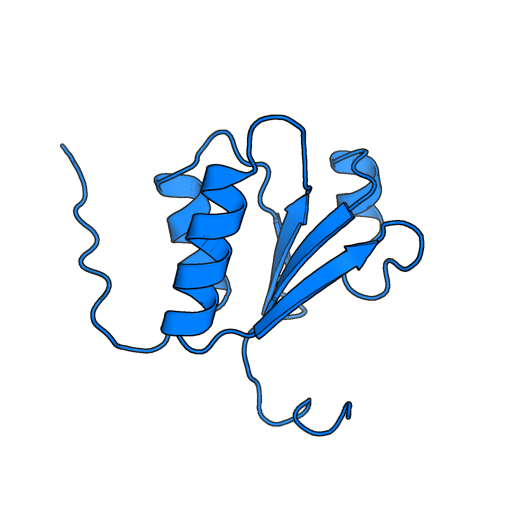1.725 15.230 1.00 58.72 96 LYS A C 1
ATOM 751 O O . LYS A 1 96 ? -6.614 -2.451 15.285 1.00 58.72 96 LYS A O 1
ATOM 756 N N . GLY A 1 97 ? -8.267 -1.318 16.314 1.00 46.03 97 GLY A N 1
ATOM 757 C CA . GLY A 1 97 ? -7.900 -1.579 17.716 1.00 46.03 97 GLY A CA 1
ATOM 758 C C . GLY A 1 97 ? -7.814 -3.053 18.149 1.00 46.03 97 GLY A C 1
ATOM 759 O O . GLY A 1 97 ? -7.925 -3.337 19.335 1.00 46.03 97 GLY A O 1
ATOM 760 N N . LYS A 1 98 ? -7.627 -3.996 17.218 1.00 42.84 98 LYS A N 1
ATOM 761 C CA . LYS A 1 98 ? -7.311 -5.405 17.472 1.00 42.84 98 LYS A CA 1
ATOM 762 C C . LYS A 1 98 ? -5.828 -5.765 17.299 1.00 42.84 98 LYS A C 1
ATOM 764 O O . LYS A 1 98 ? -5.455 -6.843 17.740 1.00 42.84 98 LYS A O 1
ATOM 769 N N . TYR A 1 99 ? -4.989 -4.892 16.728 1.00 47.00 99 TYR A N 1
ATOM 770 C CA . TYR A 1 99 ? -3.548 -5.159 16.542 1.00 47.00 99 TYR A CA 1
ATOM 771 C C . TYR A 1 99 ? -2.622 -4.213 17.324 1.00 47.00 99 TYR A C 1
ATOM 773 O O . TYR A 1 99 ? -1.418 -4.200 17.101 1.00 47.00 99 TYR A O 1
ATOM 781 N N . SER A 1 100 ? -3.142 -3.481 18.317 1.00 40.72 100 SER A N 1
ATOM 782 C CA . SER A 1 100 ? -2.336 -2.682 19.260 1.00 40.72 100 SER A CA 1
ATOM 783 C C . SER A 1 100 ? -1.480 -3.521 20.231 1.00 40.72 100 SER A C 1
ATOM 785 O O . SER A 1 100 ? -0.933 -2.979 21.190 1.00 40.72 100 SER A O 1
ATOM 787 N N . GLN A 1 101 ? -1.360 -4.835 20.007 1.00 40.84 101 GLN A N 1
ATOM 788 C CA . GLN A 1 101 ? -0.640 -5.777 20.871 1.00 40.84 101 GLN A CA 1
ATOM 789 C C . GLN A 1 101 ? 0.411 -6.628 20.145 1.00 40.84 101 GLN A C 1
ATOM 791 O O . GLN A 1 101 ? 0.742 -7.713 20.610 1.00 40.84 101 GLN A O 1
ATOM 796 N N . LEU A 1 102 ? 0.977 -6.151 19.039 1.00 43.84 102 LEU A N 1
ATOM 797 C CA . LEU A 1 102 ? 2.252 -6.690 18.558 1.00 43.84 102 LEU A CA 1
ATOM 798 C C . LEU A 1 102 ? 3.346 -5.679 18.913 1.00 43.84 102 LEU A C 1
ATOM 800 O O . LEU A 1 102 ? 3.732 -4.838 18.107 1.00 43.84 102 LEU A O 1
ATOM 804 N N . ARG A 1 103 ? 3.718 -5.711 20.199 1.00 39.78 103 ARG A N 1
ATOM 805 C CA . ARG A 1 103 ? 4.978 -5.173 20.725 1.00 39.78 103 ARG A CA 1
ATOM 806 C C . ARG A 1 103 ? 6.093 -6.176 20.479 1.00 39.78 103 ARG A C 1
ATOM 808 O O . ARG A 1 103 ? 5.801 -7.384 20.615 1.00 39.78 103 ARG A O 1
#

Mean predicted aligned error: 8.2 Å

Solvent-accessible surface area (backbone atoms only — not comparable to full-atom values): 6268 Å² total; per-residue (Å²): 135,83,84,77,76,77,78,60,92,59,73,51,53,32,68,57,50,48,54,48,42,54,71,78,38,67,87,55,73,66,45,77,41,79,93,76,42,30,27,39,32,60,55,58,92,92,44,6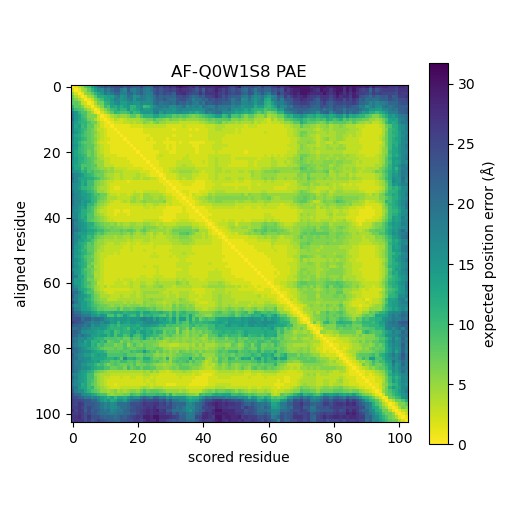2,70,57,52,50,53,50,49,54,49,36,50,72,22,59,25,43,75,46,82,40,44,54,95,59,45,90,83,65,48,69,72,54,48,73,71,64,73,41,61,37,26,44,37,34,30,56,70,56,89,85,64,88,75,79,126

Secondary structure (DSSP, 8-state):
--------SS---HHHHHHHHHHH-TTS--EEETTTTEEEEE--TT-HHHHHHHHHHHHHTTEEEEEEETTS-TTT-HHHHHHH--SEEEEEEE--TTSTT--

Radius of gyration: 13.48 Å; Cα contacts (8 Å, |Δi|>4): 141; chains: 1; bounding box: 24×35×35 Å